Protein AF-A0A935TBI0-F1 (afdb_monomer_lite)

Sequence (106 aa):
MAFSGGLFDAYNTLEFFSGMTSVGTITGTDVSASANGDQGANGTYYVNINSDVSFDKVVASSSRFAFEFDNVAYHTEALTVPEPVSMALLSLGLIGVGFTRRKPAA

pLDDT: mean 77.83, std 14.27, range [37.88, 96.94]

Secondary structure (DSSP, 8-state):
-EEESSSSSTTEEEEEEETTEEEEEEEGGGS-TT----SSTTS--------SS--SEEEEEESSS--EEE-----SS----PPPHHHHHHHHHHHHHHHHTTS---

Structure (mmCIF, N/CA/C/O backbone):
data_AF-A0A935TBI0-F1
#
_entry.id   AF-A0A935TBI0-F1
#
loop_
_atom_site.group_PDB
_atom_site.id
_atom_site.type_symbol
_atom_site.label_atom_id
_atom_site.label_alt_id
_atom_site.label_comp_id
_atom_site.label_asym_id
_atom_site.label_entity_id
_atom_site.label_seq_id
_atom_site.pdbx_PDB_ins_code
_atom_site.Cartn_x
_atom_site.Cartn_y
_atom_site.Cartn_z
_atom_site.occupancy
_atom_site.B_iso_or_equiv
_atom_site.auth_seq_id
_atom_site.auth_comp_id
_atom_site.auth_asym_id
_atom_site.auth_atom_id
_atom_site.pdbx_PDB_model_num
ATOM 1 N N . MET A 1 1 ? -3.997 -0.678 2.915 1.00 48.84 1 MET A N 1
ATOM 2 C CA . MET A 1 1 ? -2.875 0.239 2.631 1.00 48.84 1 MET A CA 1
ATOM 3 C C . MET A 1 1 ? -3.367 1.234 1.599 1.00 48.84 1 MET A C 1
ATOM 5 O O . MET A 1 1 ? -3.894 0.794 0.585 1.00 48.84 1 MET A O 1
ATOM 9 N N . ALA A 1 2 ? -3.317 2.529 1.895 1.00 37.88 2 ALA A N 1
ATOM 10 C CA . ALA A 1 2 ? -3.729 3.567 0.959 1.00 37.88 2 ALA A CA 1
ATOM 11 C C . ALA A 1 2 ? -2.495 4.127 0.252 1.00 37.88 2 ALA A C 1
ATOM 13 O O . ALA A 1 2 ? -1.487 4.385 0.901 1.00 37.88 2 ALA A O 1
ATOM 14 N N . PHE A 1 3 ? -2.582 4.301 -1.062 1.00 49.25 3 PHE A N 1
ATOM 15 C CA . PHE A 1 3 ? -1.528 4.904 -1.870 1.00 49.25 3 PHE A CA 1
ATOM 16 C C . PHE A 1 3 ? -2.088 6.196 -2.469 1.00 49.25 3 PHE A C 1
ATOM 18 O O . PHE A 1 3 ? -2.987 6.138 -3.306 1.00 49.25 3 PHE A O 1
ATOM 25 N N . SER A 1 4 ? -1.606 7.360 -2.033 1.00 48.72 4 SER A N 1
ATOM 26 C CA . SER A 1 4 ? -1.948 8.642 -2.657 1.00 48.72 4 SER A CA 1
ATOM 27 C C . SER A 1 4 ? -1.000 8.911 -3.827 1.00 48.72 4 SER A C 1
ATOM 29 O O . SER A 1 4 ? 0.218 8.851 -3.681 1.00 48.72 4 SER A O 1
ATOM 31 N N . GLY A 1 5 ? -1.574 9.192 -5.002 1.00 54.25 5 GLY A N 1
ATOM 32 C CA . GLY A 1 5 ? -0.949 9.880 -6.144 1.00 54.25 5 GLY A CA 1
ATOM 33 C C . GLY A 1 5 ? 0.170 9.147 -6.893 1.00 54.25 5 GLY A C 1
ATOM 34 O O . GLY A 1 5 ? 0.182 9.124 -8.112 1.00 54.25 5 GLY A O 1
ATOM 35 N N . GLY A 1 6 ? 1.105 8.494 -6.215 1.00 54.69 6 GLY A N 1
ATOM 36 C CA . GLY A 1 6 ? 2.338 8.020 -6.835 1.00 54.69 6 GLY A CA 1
ATOM 37 C C . GLY A 1 6 ? 2.287 6.629 -7.453 1.00 54.69 6 GLY A C 1
ATOM 38 O O . GLY A 1 6 ? 3.297 6.217 -7.991 1.00 54.69 6 GLY A O 1
ATOM 39 N N . LEU A 1 7 ? 1.197 5.862 -7.358 1.00 59.66 7 LEU A N 1
ATOM 40 C CA . LEU A 1 7 ? 1.209 4.484 -7.870 1.00 59.66 7 LEU A CA 1
ATOM 41 C C . LEU A 1 7 ? 0.951 4.393 -9.376 1.00 59.66 7 LEU A C 1
ATOM 43 O O . LEU A 1 7 ? 1.411 3.456 -10.009 1.00 59.66 7 LEU A O 1
ATOM 47 N N . PHE A 1 8 ? 0.190 5.334 -9.932 1.00 65.00 8 PHE A N 1
ATOM 48 C CA . PHE A 1 8 ? -0.498 5.173 -11.221 1.00 65.00 8 PHE A CA 1
ATOM 49 C C . PHE A 1 8 ? 0.388 5.428 -12.441 1.00 65.00 8 PHE A C 1
ATOM 51 O O . PHE A 1 8 ? 0.018 5.087 -13.562 1.00 65.00 8 PHE A O 1
ATOM 58 N N . ASP A 1 9 ? 1.579 5.987 -12.239 1.00 71.19 9 ASP A N 1
ATOM 59 C CA . ASP A 1 9 ? 2.517 6.152 -13.340 1.00 71.19 9 ASP A CA 1
ATOM 60 C C . ASP A 1 9 ? 3.274 4.852 -13.632 1.00 71.19 9 ASP A C 1
ATOM 62 O O . ASP A 1 9 ? 3.695 4.135 -12.725 1.00 71.19 9 ASP A O 1
ATOM 66 N N . ALA 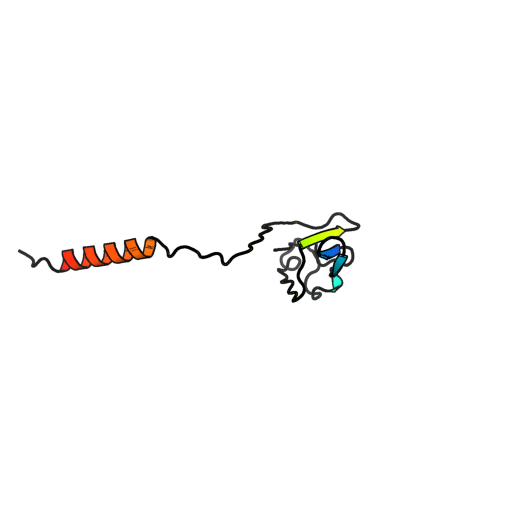A 1 10 ? 3.533 4.590 -14.915 1.00 74.56 10 ALA A N 1
ATOM 67 C CA . ALA A 1 10 ? 4.205 3.377 -15.395 1.00 74.56 10 ALA A CA 1
ATOM 68 C C . ALA A 1 10 ? 5.634 3.172 -14.851 1.00 74.56 10 ALA A C 1
ATOM 70 O O . ALA A 1 10 ? 6.208 2.100 -15.013 1.00 74.56 10 ALA A O 1
ATOM 71 N N . TYR A 1 11 ? 6.226 4.195 -14.230 1.00 80.69 11 TYR A N 1
ATOM 72 C CA . TYR A 1 11 ? 7.550 4.118 -13.615 1.00 80.69 11 TYR A CA 1
ATOM 73 C C . TYR A 1 11 ? 7.521 3.665 -12.147 1.00 80.69 11 TYR A C 1
ATOM 75 O O . TYR A 1 11 ? 8.564 3.694 -11.494 1.00 80.69 11 TYR A O 1
ATOM 83 N N . ASN A 1 12 ? 6.354 3.265 -11.636 1.00 84.06 12 ASN A N 1
ATOM 84 C CA . ASN A 1 12 ? 6.152 2.800 -10.270 1.00 84.06 12 ASN A CA 1
ATOM 85 C C . ASN A 1 12 ? 5.740 1.331 -10.240 1.00 84.06 12 ASN A C 1
ATOM 87 O O . ASN A 1 12 ? 4.878 0.898 -11.008 1.00 84.06 12 ASN A O 1
ATOM 91 N N . THR A 1 13 ? 6.327 0.597 -9.297 1.00 89.44 13 THR A N 1
ATOM 92 C CA . THR A 1 13 ? 6.125 -0.843 -9.149 1.00 89.44 13 THR A CA 1
ATOM 93 C C . THR A 1 13 ? 5.963 -1.217 -7.681 1.00 89.44 13 THR A C 1
ATOM 95 O O . THR A 1 13 ? 6.754 -0.788 -6.839 1.00 89.44 13 THR A O 1
ATOM 98 N N . LEU A 1 14 ? 4.978 -2.065 -7.390 1.00 90.94 14 LEU A N 1
ATOM 99 C CA . LEU A 1 14 ? 4.873 -2.854 -6.167 1.00 90.94 14 LEU A CA 1
ATOM 100 C C . LEU A 1 14 ? 5.176 -4.307 -6.487 1.00 90.94 14 LEU A C 1
ATOM 102 O O . LEU A 1 14 ? 4.490 -4.926 -7.298 1.00 90.94 14 LEU A O 1
ATOM 106 N N . GLU A 1 15 ? 6.168 -4.865 -5.816 1.00 94.75 15 GLU A N 1
ATOM 107 C CA . GLU A 1 15 ? 6.523 -6.270 -5.941 1.00 94.75 15 GLU A CA 1
ATOM 108 C C . GLU A 1 15 ? 6.283 -6.997 -4.619 1.00 94.75 15 GLU A C 1
ATOM 110 O O . GLU A 1 15 ? 6.708 -6.545 -3.555 1.00 94.75 15 GLU A O 1
ATOM 115 N N . PHE A 1 16 ? 5.582 -8.122 -4.689 1.00 95.25 16 PHE A N 1
ATOM 116 C CA . PHE A 1 16 ? 5.162 -8.927 -3.551 1.00 95.25 16 PHE A CA 1
ATOM 117 C C . PHE A 1 16 ? 6.053 -10.153 -3.453 1.00 95.25 16 PHE A C 1
ATOM 119 O O . PHE A 1 16 ? 6.322 -10.810 -4.457 1.00 95.25 16 PHE A O 1
ATOM 126 N N . PHE A 1 17 ? 6.478 -10.493 -2.243 1.00 96.69 17 PHE A N 1
ATOM 127 C CA . PHE A 1 17 ? 7.378 -11.610 -1.992 1.00 96.69 17 PHE A CA 1
ATOM 128 C C . PHE A 1 17 ? 6.836 -12.551 -0.921 1.00 96.69 17 PHE A C 1
ATOM 130 O O . PHE A 1 17 ? 6.189 -12.115 0.030 1.00 96.69 17 PHE A O 1
ATOM 137 N N . SER A 1 18 ? 7.167 -13.834 -1.062 1.00 96.00 18 SER A N 1
ATOM 138 C CA . SER A 1 18 ? 7.144 -14.822 0.017 1.00 96.00 18 SER A CA 1
ATOM 139 C C . SER A 1 18 ? 8.580 -15.294 0.243 1.00 96.00 18 SER A C 1
ATOM 141 O O . SER A 1 18 ? 9.189 -15.953 -0.610 1.00 96.00 18 SER A O 1
ATOM 143 N N . GLY A 1 19 ? 9.176 -14.857 1.351 1.00 95.12 19 GLY A N 1
ATOM 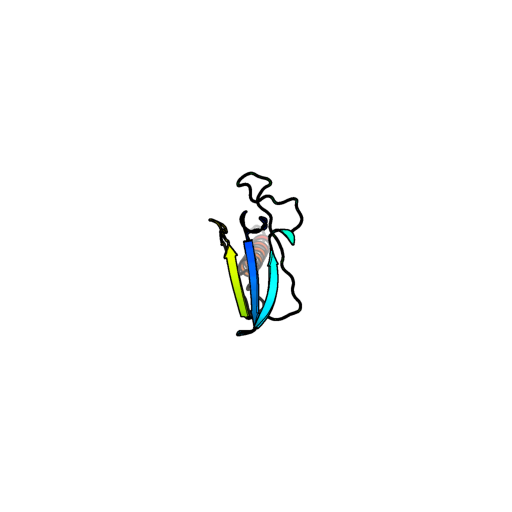144 C CA . GLY A 1 19 ? 10.606 -14.972 1.603 1.00 95.12 19 GLY A CA 1
ATOM 145 C C . GLY A 1 19 ? 11.441 -14.245 0.540 1.00 95.12 19 GLY A C 1
ATOM 146 O O . GLY A 1 19 ? 11.463 -13.014 0.454 1.00 95.12 19 GLY A O 1
ATOM 147 N N . MET A 1 20 ? 12.178 -15.014 -0.266 1.00 95.56 20 MET A N 1
ATOM 148 C CA . MET A 1 20 ? 13.025 -14.486 -1.349 1.00 95.56 20 MET A CA 1
ATOM 149 C C . MET A 1 20 ? 12.363 -14.562 -2.729 1.00 95.56 20 MET A C 1
ATOM 151 O O . MET A 1 20 ? 12.921 -14.053 -3.698 1.00 95.56 20 MET A O 1
ATOM 155 N N . THR A 1 21 ? 11.196 -15.193 -2.832 1.00 96.44 21 THR A N 1
ATOM 156 C CA . THR A 1 21 ? 10.531 -15.453 -4.110 1.00 96.44 21 THR A CA 1
ATOM 157 C C . THR A 1 21 ? 9.535 -14.346 -4.403 1.00 96.44 21 THR A C 1
ATOM 159 O O . THR A 1 21 ? 8.673 -14.074 -3.569 1.00 96.44 21 THR A O 1
ATOM 162 N N . SER A 1 22 ? 9.634 -13.731 -5.581 1.00 96.94 22 SER A N 1
ATOM 163 C CA . SER A 1 22 ? 8.603 -12.820 -6.085 1.00 96.94 22 SER A CA 1
ATOM 164 C C . SER A 1 22 ? 7.344 -13.621 -6.418 1.00 96.94 22 SER A C 1
ATOM 166 O O . SER A 1 22 ? 7.407 -14.609 -7.151 1.00 96.94 22 SER A O 1
ATOM 168 N N . VAL A 1 23 ? 6.216 -13.239 -5.824 1.00 96.88 23 VAL A N 1
ATOM 169 C CA . VAL A 1 23 ? 4.909 -13.904 -5.969 1.00 96.88 23 VAL A CA 1
ATOM 170 C C . VAL A 1 23 ? 3.883 -13.034 -6.692 1.00 96.88 23 VAL A C 1
ATOM 172 O O . VAL A 1 23 ? 2.786 -13.500 -6.987 1.00 96.88 23 VAL A O 1
ATOM 175 N N . GLY A 1 24 ? 4.225 -11.783 -7.001 1.00 94.25 24 GLY A N 1
ATOM 176 C CA . GLY A 1 24 ? 3.353 -10.887 -7.745 1.00 94.25 24 GLY A CA 1
ATOM 177 C C . GLY A 1 24 ? 3.985 -9.527 -7.990 1.00 94.25 24 GLY A C 1
ATOM 178 O O . GLY A 1 24 ? 4.851 -9.076 -7.240 1.00 94.25 24 GLY A O 1
ATOM 179 N N . THR A 1 25 ? 3.530 -8.849 -9.036 1.00 93.12 25 THR A N 1
ATOM 180 C CA . THR A 1 25 ? 3.962 -7.492 -9.367 1.00 93.12 25 THR A CA 1
ATOM 181 C C . THR A 1 25 ? 2.770 -6.693 -9.858 1.00 93.12 25 THR A C 1
ATOM 183 O O . THR A 1 25 ? 1.960 -7.203 -10.627 1.00 93.12 25 THR A O 1
ATOM 186 N N . ILE A 1 26 ? 2.672 -5.453 -9.393 1.00 88.62 26 ILE A N 1
ATOM 187 C CA . ILE A 1 26 ? 1.677 -4.476 -9.820 1.00 88.62 26 ILE A CA 1
ATOM 188 C C . ILE A 1 26 ? 2.420 -3.211 -10.213 1.00 88.62 26 ILE A C 1
ATOM 190 O O . ILE A 1 26 ? 3.266 -2.712 -9.474 1.00 88.62 26 ILE A O 1
ATOM 194 N N . THR A 1 27 ? 2.088 -2.687 -11.374 1.00 86.12 27 THR A N 1
ATOM 195 C CA . THR A 1 27 ? 2.615 -1.444 -11.925 1.00 86.12 27 THR A CA 1
ATOM 196 C C . THR A 1 27 ? 1.512 -0.398 -11.991 1.00 86.12 27 THR A C 1
ATOM 198 O O . THR A 1 27 ? 0.324 -0.719 -11.901 1.00 86.12 27 THR A O 1
ATOM 201 N N . GLY A 1 28 ? 1.878 0.864 -12.206 1.00 76.88 28 GLY A N 1
ATOM 202 C CA . GLY A 1 28 ? 0.878 1.916 -12.399 1.00 76.88 28 GLY A CA 1
ATOM 203 C C . GLY A 1 28 ? -0.081 1.668 -13.561 1.00 76.88 28 GLY A C 1
ATOM 204 O O . GLY A 1 28 ? -1.235 2.081 -13.495 1.00 76.88 28 GLY A O 1
ATOM 205 N N . THR A 1 29 ? 0.343 0.912 -14.579 1.00 78.94 29 THR A N 1
ATOM 206 C CA . THR A 1 29 ? -0.516 0.561 -15.718 1.00 78.94 29 THR A CA 1
ATOM 207 C C . THR A 1 29 ? -1.574 -0.494 -15.400 1.00 78.94 29 THR A C 1
ATOM 209 O O . THR A 1 29 ? -2.543 -0.608 -16.146 1.00 78.94 29 THR A O 1
ATOM 212 N N . ASP A 1 30 ? -1.418 -1.243 -14.305 1.00 80.88 30 ASP A N 1
ATOM 213 C CA . ASP A 1 30 ? -2.384 -2.267 -13.879 1.00 80.88 30 ASP A CA 1
ATOM 214 C C . ASP A 1 30 ? -3.589 -1.662 -13.145 1.00 80.88 30 ASP A C 1
ATOM 216 O O . ASP A 1 30 ? -4.603 -2.326 -12.920 1.00 80.88 30 ASP A O 1
ATOM 220 N N . VAL A 1 31 ? -3.500 -0.385 -12.776 1.00 73.88 31 VAL A N 1
ATOM 221 C CA . VAL A 1 31 ? -4.573 0.347 -12.117 1.00 73.88 31 VAL A CA 1
ATOM 222 C C . VAL A 1 31 ? -5.333 1.179 -13.148 1.00 73.88 31 VAL A C 1
ATOM 224 O O . VAL A 1 31 ? -4.737 1.891 -13.950 1.00 73.88 31 VAL A O 1
ATOM 227 N N . SER A 1 32 ? -6.669 1.092 -13.148 1.00 63.16 32 SER A N 1
ATOM 228 C CA . SER A 1 32 ? -7.501 1.707 -14.190 1.00 63.16 32 SER A CA 1
ATOM 229 C C . SER A 1 32 ? -7.228 3.209 -14.354 1.00 63.16 32 SER A C 1
ATOM 231 O O . SER A 1 32 ? -7.259 3.958 -13.376 1.00 63.16 32 SER A O 1
ATOM 233 N N . ALA A 1 33 ? -7.048 3.623 -15.610 1.00 57.06 33 ALA A N 1
ATOM 234 C CA . ALA A 1 33 ? -6.506 4.895 -16.104 1.00 57.06 33 ALA A CA 1
ATOM 235 C C . ALA A 1 33 ? -7.223 6.209 -15.704 1.00 57.06 33 ALA A C 1
ATOM 237 O O . ALA A 1 33 ? -6.969 7.250 -16.307 1.00 57.06 33 ALA A O 1
ATOM 238 N N . SER A 1 34 ? -8.129 6.206 -14.725 1.00 54.81 34 SER A N 1
ATOM 239 C CA . SER A 1 34 ? -8.742 7.442 -14.210 1.00 54.81 34 SER A CA 1
ATOM 240 C C . SER A 1 34 ? -7.827 8.205 -13.250 1.00 54.81 34 SER A C 1
ATOM 242 O O . SER A 1 34 ? -8.049 9.390 -13.012 1.00 54.81 34 SER A O 1
ATOM 244 N N . ALA A 1 35 ? -6.798 7.540 -12.728 1.00 56.47 35 ALA A N 1
ATOM 245 C CA . ALA A 1 35 ? -5.792 8.102 -11.846 1.00 56.47 35 ALA A CA 1
ATOM 246 C C . ALA A 1 35 ? -4.524 8.453 -12.625 1.00 56.47 35 ALA A C 1
ATOM 248 O O . ALA A 1 35 ? -3.943 7.591 -13.275 1.00 56.47 35 ALA A O 1
ATOM 249 N N . ASN A 1 36 ? -4.098 9.713 -12.569 1.00 58.75 36 ASN A N 1
ATOM 250 C CA . ASN A 1 36 ? -2.931 10.219 -13.303 1.00 58.75 36 ASN A CA 1
ATOM 251 C C . ASN A 1 36 ? -1.813 10.744 -12.385 1.00 58.75 36 ASN A C 1
ATOM 253 O O . ASN A 1 36 ? -0.915 11.434 -12.857 1.00 58.75 36 ASN A O 1
ATOM 257 N N . GLY A 1 37 ? -1.922 10.503 -11.077 1.00 57.69 37 GLY A N 1
ATOM 258 C CA . GLY A 1 37 ? -0.950 10.950 -10.083 1.00 57.69 37 GLY A CA 1
ATOM 259 C C . GLY A 1 37 ? -0.846 12.458 -9.868 1.00 57.69 37 GLY A C 1
ATOM 260 O O . GLY A 1 37 ? 0.093 12.927 -9.223 1.00 57.69 37 GLY A O 1
ATOM 261 N N . ASP A 1 38 ? -1.815 13.225 -10.369 1.00 64.94 38 ASP A N 1
ATOM 262 C CA . ASP A 1 38 ? -1.923 14.652 -10.090 1.00 64.94 38 ASP A CA 1
ATOM 263 C C . ASP A 1 38 ? -2.250 14.905 -8.599 1.00 64.94 38 ASP A C 1
ATOM 265 O O . ASP A 1 38 ? -2.942 14.136 -7.932 1.00 64.94 38 ASP A O 1
ATOM 269 N N . GLN A 1 39 ? -1.764 16.016 -8.054 1.00 62.00 39 GLN A N 1
ATOM 270 C CA . GLN A 1 39 ? -2.069 16.446 -6.681 1.00 62.00 39 GLN A CA 1
ATOM 271 C C . GLN A 1 39 ? -3.463 17.106 -6.589 1.00 62.00 39 GLN A C 1
ATOM 273 O O . GLN A 1 39 ? -3.924 17.465 -5.506 1.00 62.00 39 GLN A O 1
ATOM 278 N N . GLY A 1 40 ? -4.138 17.294 -7.730 1.00 61.50 40 GLY A N 1
ATOM 279 C CA . GLY A 1 40 ? -5.512 17.783 -7.823 1.00 61.50 40 GLY A CA 1
ATOM 280 C C . GLY A 1 40 ? -6.579 16.736 -7.471 1.00 61.50 40 GLY A C 1
ATOM 281 O O . GLY A 1 40 ? -6.307 15.549 -7.307 1.00 61.50 40 GLY A O 1
ATOM 282 N N . ALA A 1 41 ? -7.842 17.175 -7.420 1.00 58.44 41 ALA A N 1
ATOM 283 C CA . ALA A 1 41 ? -8.991 16.372 -6.971 1.00 58.44 41 ALA A CA 1
ATOM 284 C C . ALA A 1 41 ? -9.217 15.045 -7.732 1.00 58.44 41 ALA A C 1
ATOM 286 O O . ALA A 1 41 ? -9.926 14.179 -7.232 1.00 58.44 41 ALA A O 1
ATOM 287 N N . ASN A 1 42 ? -8.616 14.885 -8.915 1.00 63.84 42 ASN A N 1
ATOM 288 C CA . ASN A 1 42 ? -8.761 13.710 -9.776 1.00 63.84 42 ASN A CA 1
ATOM 289 C C . ASN A 1 42 ? -7.476 12.875 -9.904 1.00 63.84 42 ASN A C 1
ATOM 291 O O . ASN A 1 42 ? -7.434 12.004 -10.766 1.00 63.84 42 ASN A O 1
ATOM 295 N N . GLY A 1 43 ? -6.415 13.150 -9.139 1.00 60.88 43 GLY A N 1
ATOM 296 C CA . GLY A 1 43 ? -5.136 12.450 -9.316 1.00 60.88 43 GLY A CA 1
ATOM 297 C C . GLY A 1 43 ? -4.782 11.443 -8.221 1.00 60.88 43 GLY A C 1
ATOM 298 O O . GLY A 1 43 ? -3.821 10.688 -8.370 1.00 60.88 43 GLY A O 1
ATOM 299 N N . THR A 1 44 ? -5.599 11.344 -7.167 1.00 65.06 44 THR A N 1
ATOM 300 C CA . THR A 1 44 ? -5.444 10.345 -6.100 1.00 65.06 44 THR A CA 1
ATOM 301 C C . THR A 1 44 ? -6.662 9.427 -6.026 1.00 65.06 44 THR A C 1
ATOM 303 O O . THR A 1 44 ? -7.803 9.881 -6.039 1.00 65.06 44 THR A O 1
ATOM 306 N N . TYR A 1 45 ? -6.423 8.116 -5.958 1.00 69.56 45 TYR A N 1
ATOM 307 C CA . TYR A 1 45 ? -7.474 7.110 -5.820 1.00 69.56 45 TYR A CA 1
ATOM 308 C C . TYR A 1 45 ? -7.059 6.054 -4.808 1.00 69.56 45 TYR A C 1
ATOM 310 O O . TYR A 1 45 ? -5.889 5.695 -4.700 1.00 69.56 45 TYR A O 1
ATOM 318 N N . TYR A 1 46 ? -8.038 5.510 -4.095 1.00 72.31 46 TYR A N 1
ATOM 319 C CA . TYR A 1 46 ? -7.815 4.328 -3.278 1.00 72.31 46 TYR A CA 1
ATOM 320 C C . TYR A 1 46 ? -7.925 3.084 -4.152 1.00 72.31 46 TYR A C 1
ATOM 322 O O . TYR A 1 46 ? -8.930 2.880 -4.833 1.00 72.31 46 TYR A O 1
ATOM 330 N N . VAL A 1 47 ? -6.896 2.243 -4.101 1.00 73.06 47 VAL A N 1
ATOM 331 C CA . VAL A 1 47 ? -6.885 0.938 -4.762 1.00 73.06 47 VAL A CA 1
ATOM 332 C C . VAL A 1 47 ? -6.901 -0.167 -3.724 1.00 73.06 47 VAL A C 1
ATOM 334 O O . VAL A 1 47 ? -6.171 -0.121 -2.734 1.00 73.06 47 VAL A O 1
ATOM 337 N N . ASN A 1 48 ? -7.725 -1.180 -3.973 1.00 78.69 48 ASN A N 1
ATOM 338 C CA . ASN A 1 48 ? -7.670 -2.431 -3.234 1.00 78.69 48 ASN A CA 1
ATOM 339 C C . ASN A 1 48 ? -6.894 -3.443 -4.071 1.00 78.69 48 ASN A C 1
ATOM 341 O O . ASN A 1 48 ? -7.288 -3.755 -5.193 1.00 78.69 48 ASN A O 1
ATOM 345 N N . ILE A 1 49 ? -5.806 -3.957 -3.506 1.00 80.25 49 ILE A N 1
ATOM 346 C CA . ILE A 1 49 ? -5.032 -5.051 -4.085 1.00 80.25 49 ILE A CA 1
ATOM 347 C C . ILE A 1 49 ? -5.480 -6.325 -3.376 1.00 80.25 49 ILE A C 1
ATOM 349 O O . ILE A 1 49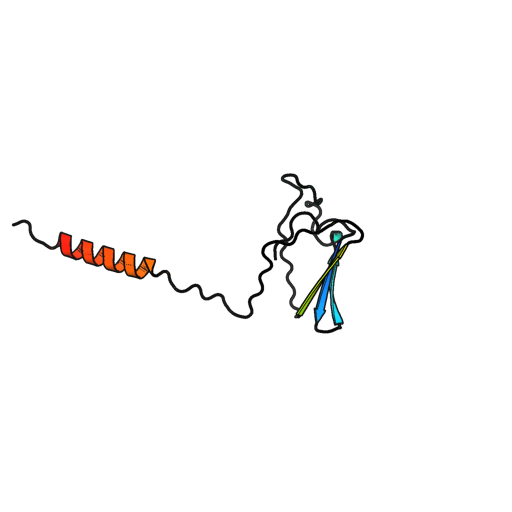 ? -5.244 -6.480 -2.179 1.00 80.25 49 ILE A O 1
ATOM 353 N N . ASN A 1 50 ? -6.153 -7.208 -4.109 1.00 85.25 50 ASN A N 1
ATOM 354 C CA . ASN A 1 50 ? -6.620 -8.493 -3.597 1.00 85.25 50 ASN A CA 1
ATOM 355 C C . ASN A 1 50 ? -5.750 -9.604 -4.185 1.00 85.25 50 ASN A C 1
ATOM 357 O O . ASN A 1 50 ? -5.462 -9.592 -5.380 1.00 85.25 50 ASN A O 1
ATOM 361 N N . SER A 1 51 ? -5.340 -10.552 -3.349 1.00 85.06 51 SER A N 1
ATOM 362 C CA . SER A 1 51 ? -4.526 -11.698 -3.748 1.00 85.06 51 SER A CA 1
ATOM 363 C C . SER A 1 51 ? -4.949 -12.920 -2.943 1.00 85.06 51 SER A C 1
ATOM 365 O O . SER A 1 51 ? -5.042 -12.837 -1.720 1.00 85.06 51 SER A O 1
ATOM 367 N N . ASP A 1 52 ? -5.140 -14.051 -3.621 1.00 89.75 52 ASP A N 1
ATOM 368 C CA . ASP A 1 52 ? -5.295 -15.367 -2.983 1.00 89.75 52 ASP A CA 1
ATOM 369 C C . ASP A 1 52 ? -3.931 -16.013 -2.662 1.00 89.75 52 ASP A C 1
ATOM 371 O O . ASP A 1 52 ? -3.853 -17.074 -2.042 1.00 89.75 52 ASP A O 1
ATOM 375 N N . VAL A 1 53 ? -2.835 -15.376 -3.089 1.00 91.81 53 VAL A N 1
ATOM 376 C CA . VAL A 1 53 ? -1.457 -15.805 -2.834 1.00 91.81 53 VAL A CA 1
ATOM 377 C C . VAL A 1 53 ? -0.906 -15.054 -1.626 1.00 91.81 53 VAL A C 1
ATOM 379 O O . VAL A 1 53 ? -0.918 -13.820 -1.592 1.00 91.81 53 VAL A O 1
ATOM 382 N N . SER A 1 54 ? -0.397 -15.801 -0.644 1.00 91.12 54 SER A N 1
ATOM 383 C CA . SER A 1 54 ? 0.240 -15.253 0.556 1.00 91.12 54 SER A CA 1
ATOM 384 C C . SER A 1 54 ? 1.566 -14.560 0.237 1.00 91.12 54 SER A C 1
ATOM 386 O O . SER A 1 54 ? 2.380 -15.093 -0.519 1.00 91.12 54 SER A O 1
ATOM 388 N N . PHE A 1 55 ? 1.825 -13.432 0.893 1.00 93.00 55 PHE A N 1
ATOM 389 C CA . PHE A 1 55 ? 3.087 -12.696 0.831 1.00 93.00 55 PHE A CA 1
ATOM 390 C C . PHE A 1 55 ? 3.469 -12.183 2.229 1.00 93.00 55 PHE A C 1
ATOM 392 O O . PHE A 1 55 ? 2.605 -12.015 3.088 1.00 93.00 55 PHE A O 1
ATOM 399 N N . ASP A 1 56 ? 4.757 -11.931 2.455 1.00 93.75 56 ASP A N 1
ATOM 400 C CA . ASP A 1 56 ? 5.312 -11.409 3.715 1.00 93.75 56 ASP A CA 1
ATOM 401 C C . ASP A 1 56 ? 6.075 -10.085 3.546 1.00 93.75 56 ASP A C 1
ATOM 403 O O . ASP A 1 56 ? 6.387 -9.410 4.529 1.00 93.75 56 ASP A O 1
ATOM 407 N N . LYS A 1 57 ? 6.341 -9.677 2.301 1.00 92.56 57 LYS A N 1
ATOM 408 C CA . LYS A 1 57 ? 7.054 -8.442 1.982 1.00 92.56 57 LYS A CA 1
ATOM 409 C C . LYS A 1 57 ? 6.495 -7.813 0.715 1.00 92.56 57 LYS A C 1
ATOM 411 O O . LYS A 1 57 ? 6.247 -8.497 -0.274 1.00 92.56 57 LYS A O 1
ATOM 416 N N . VAL A 1 58 ? 6.365 -6.491 0.745 1.00 92.25 58 VAL A N 1
ATOM 417 C CA . VAL A 1 58 ? 6.052 -5.667 -0.424 1.00 92.25 58 VAL A CA 1
ATOM 418 C C . VAL A 1 58 ? 7.186 -4.672 -0.618 1.00 92.25 58 VAL A C 1
ATOM 420 O O . VAL A 1 58 ? 7.568 -3.976 0.322 1.00 92.25 58 VAL A O 1
ATOM 423 N N . VAL A 1 59 ? 7.743 -4.619 -1.822 1.00 92.44 59 VAL A N 1
ATOM 424 C CA . VAL A 1 59 ? 8.785 -3.670 -2.214 1.00 92.44 59 VAL A CA 1
ATOM 425 C C . VAL A 1 59 ? 8.178 -2.674 -3.184 1.00 92.44 59 VAL A C 1
ATOM 427 O O . VAL A 1 59 ? 7.730 -3.048 -4.263 1.00 92.44 59 VAL A O 1
ATOM 430 N N . ALA A 1 60 ? 8.183 -1.403 -2.803 1.00 90.00 60 ALA A N 1
ATOM 431 C CA . ALA A 1 60 ? 7.830 -0.318 -3.701 1.00 90.00 60 ALA A CA 1
ATOM 432 C C . ALA A 1 60 ? 9.090 0.272 -4.332 1.00 90.00 60 ALA A C 1
ATOM 434 O O . ALA A 1 60 ? 10.050 0.590 -3.628 1.00 90.00 60 ALA A O 1
ATOM 435 N N . SER A 1 61 ? 9.092 0.419 -5.653 1.00 90.88 61 SER A N 1
ATOM 436 C CA . SER A 1 61 ? 10.227 0.957 -6.403 1.00 90.88 61 SER A CA 1
ATOM 437 C C . SER A 1 61 ? 9.773 1.936 -7.476 1.00 90.88 61 SER A C 1
ATOM 439 O O . SER A 1 61 ? 8.696 1.794 -8.056 1.00 90.88 61 SER A O 1
ATOM 441 N N . SER A 1 62 ? 10.591 2.966 -7.690 1.00 87.88 62 SER A N 1
ATOM 442 C CA . SER A 1 62 ? 10.354 4.003 -8.686 1.00 87.88 62 SER A CA 1
ATOM 443 C C . SER A 1 62 ? 11.663 4.424 -9.333 1.00 87.88 62 SER A C 1
ATOM 445 O O . SER A 1 62 ? 12.697 4.491 -8.666 1.00 87.88 62 SER A O 1
ATOM 447 N N . SER A 1 63 ? 11.625 4.752 -10.624 1.00 87.94 63 SER A N 1
ATOM 448 C CA . SER A 1 63 ? 12.765 5.370 -11.313 1.00 87.94 63 SER A CA 1
ATOM 449 C C . SER A 1 63 ? 12.783 6.902 -11.193 1.00 87.94 63 SER A C 1
ATOM 451 O O . SER A 1 63 ? 13.641 7.552 -11.793 1.00 87.94 63 SER A O 1
ATOM 453 N N . ARG A 1 64 ? 11.820 7.503 -10.478 1.00 82.94 64 ARG A N 1
ATOM 454 C CA . ARG A 1 64 ? 11.699 8.953 -10.244 1.00 82.94 64 ARG A CA 1
ATOM 455 C C . ARG A 1 64 ? 11.326 9.221 -8.780 1.00 82.94 64 ARG A C 1
ATOM 457 O O . ARG A 1 64 ? 11.117 8.296 -8.004 1.00 82.94 64 ARG A O 1
ATOM 464 N N . PHE A 1 65 ? 11.253 10.495 -8.394 1.00 75.06 65 PHE A N 1
ATOM 465 C CA . PHE A 1 65 ? 10.644 10.870 -7.117 1.00 75.06 65 PHE A CA 1
ATOM 466 C C . PHE A 1 65 ? 9.156 10.520 -7.158 1.00 75.06 65 PHE A C 1
ATOM 468 O O . PHE A 1 65 ? 8.412 11.114 -7.936 1.00 75.06 65 PHE A O 1
ATOM 475 N N . ALA A 1 66 ? 8.756 9.536 -6.358 1.00 71.69 66 ALA A N 1
ATOM 476 C CA . ALA A 1 66 ? 7.403 9.004 -6.336 1.00 71.69 66 ALA A CA 1
ATOM 477 C C . ALA A 1 66 ? 7.078 8.360 -4.983 1.00 71.69 66 ALA A C 1
ATOM 479 O O . ALA A 1 66 ? 7.966 8.166 -4.153 1.00 71.69 66 ALA A O 1
ATOM 480 N N . PHE A 1 67 ? 5.807 7.981 -4.843 1.00 71.62 67 PHE A N 1
ATOM 481 C CA . PHE A 1 67 ? 5.149 7.428 -3.660 1.00 71.62 67 PHE A CA 1
ATOM 482 C C . PHE A 1 67 ? 5.054 8.362 -2.454 1.00 71.62 67 PHE A C 1
ATOM 484 O O . PHE A 1 67 ? 6.017 8.973 -2.002 1.00 71.62 67 PHE A O 1
ATOM 491 N N . GLU A 1 68 ? 3.866 8.359 -1.869 1.00 72.25 68 GLU A N 1
ATOM 492 C CA . GLU A 1 68 ? 3.620 8.756 -0.496 1.00 72.25 68 GLU A CA 1
ATOM 493 C C . GLU A 1 68 ? 2.961 7.558 0.189 1.00 72.25 68 GLU A C 1
ATOM 495 O O . GLU A 1 68 ? 2.029 6.948 -0.346 1.00 72.25 68 GLU A O 1
ATOM 500 N N . PHE A 1 69 ? 3.495 7.182 1.348 1.00 74.06 69 PHE A N 1
ATOM 501 C CA . PHE A 1 69 ? 2.924 6.137 2.182 1.00 74.06 69 PHE A CA 1
ATOM 502 C C . PHE A 1 69 ? 2.308 6.787 3.403 1.00 74.06 69 PHE A C 1
ATOM 504 O O . PHE A 1 69 ? 3.026 7.370 4.213 1.00 74.06 69 PHE A O 1
ATOM 511 N N . ASP A 1 70 ? 1.003 6.619 3.562 1.00 72.00 70 ASP A N 1
ATOM 512 C CA . ASP A 1 70 ? 0.316 6.957 4.797 1.00 72.00 70 ASP A CA 1
ATOM 513 C C . ASP A 1 70 ? -0.538 5.772 5.261 1.00 72.00 70 ASP A C 1
ATOM 515 O O . ASP A 1 70 ? -1.025 4.957 4.469 1.00 72.00 70 ASP A O 1
ATOM 519 N N . ASN A 1 71 ? -0.680 5.659 6.578 1.00 76.31 71 ASN A N 1
ATOM 520 C CA . ASN A 1 71 ? -1.526 4.690 7.258 1.00 76.31 71 ASN A CA 1
ATOM 521 C C . ASN A 1 71 ? -1.280 3.227 6.826 1.00 76.31 71 ASN A C 1
ATOM 523 O O . ASN A 1 71 ? -2.208 2.464 6.525 1.00 76.31 71 ASN A O 1
ATOM 527 N N . VAL A 1 72 ? -0.006 2.821 6.775 1.00 78.62 72 VAL A N 1
ATOM 528 C CA . VAL A 1 72 ? 0.374 1.420 6.553 1.00 78.62 72 VAL A CA 1
ATOM 529 C C . VAL A 1 72 ? -0.014 0.607 7.784 1.00 78.62 72 VAL A C 1
ATOM 531 O O . VAL A 1 72 ? 0.647 0.656 8.818 1.00 78.62 72 VAL A O 1
ATOM 534 N N . ALA A 1 73 ? -1.099 -0.148 7.656 1.00 79.62 73 ALA A N 1
ATOM 535 C CA . ALA A 1 73 ? -1.600 -1.034 8.692 1.00 79.62 73 ALA A CA 1
ATOM 536 C C . ALA A 1 73 ? -1.505 -2.493 8.237 1.00 79.62 73 ALA A C 1
ATOM 538 O O . ALA A 1 73 ? -1.841 -2.828 7.100 1.00 79.62 73 ALA A O 1
ATOM 539 N N . TYR A 1 74 ? -1.078 -3.351 9.157 1.00 79.56 74 TYR A N 1
ATOM 540 C CA . TYR A 1 74 ? -1.093 -4.801 9.031 1.00 79.56 74 TYR A CA 1
ATOM 541 C C . TYR A 1 74 ? -1.780 -5.371 10.265 1.00 79.56 74 TYR A C 1
ATOM 543 O O . TYR A 1 74 ? -1.568 -4.878 11.374 1.00 79.56 74 TYR A O 1
ATOM 551 N N . HIS A 1 75 ? -2.612 -6.390 10.082 1.00 69.44 75 HIS A N 1
ATOM 552 C CA . HIS A 1 75 ? -3.275 -7.049 11.192 1.00 69.44 75 HIS A CA 1
ATOM 553 C C . HIS A 1 75 ? -3.400 -8.545 10.904 1.00 69.44 75 HIS A C 1
ATOM 555 O O . HIS A 1 75 ? -3.829 -8.931 9.821 1.00 69.44 75 HIS A O 1
ATOM 561 N N . THR A 1 76 ? -2.992 -9.376 11.864 1.00 68.25 76 THR A N 1
ATOM 562 C CA . THR A 1 76 ? -2.996 -10.846 11.750 1.00 68.25 76 THR A CA 1
ATOM 563 C C . THR A 1 76 ? -4.273 -11.491 12.271 1.00 68.25 76 THR A C 1
ATOM 565 O O . THR A 1 76 ? -4.530 -12.647 11.972 1.00 68.25 76 THR A O 1
ATOM 568 N N . GLU A 1 77 ? -5.071 -10.754 13.044 1.00 70.62 77 GLU A N 1
ATOM 569 C CA . GLU A 1 77 ? -6.273 -11.258 13.719 1.00 70.62 77 GLU A CA 1
ATOM 570 C C . GLU A 1 77 ? -7.533 -10.493 13.269 1.00 70.62 77 GLU A C 1
ATOM 572 O O . GLU A 1 77 ? -7.464 -9.570 12.462 1.00 70.62 77 GLU A O 1
ATOM 577 N N . ALA A 1 78 ? -8.721 -10.813 13.770 1.00 67.31 78 ALA A N 1
ATOM 578 C CA . ALA A 1 78 ? -9.843 -9.882 13.638 1.00 67.31 78 ALA A CA 1
ATOM 579 C C . ALA A 1 78 ? -9.669 -8.763 14.676 1.00 67.31 78 ALA A C 1
ATOM 581 O O . ALA A 1 78 ? -9.534 -9.045 15.870 1.00 67.31 78 ALA A O 1
ATOM 582 N N . LEU A 1 79 ? -9.681 -7.493 14.251 1.00 64.06 79 LEU A N 1
ATOM 583 C CA . LEU A 1 79 ? -9.812 -6.364 15.178 1.00 64.06 79 LEU A CA 1
ATOM 584 C C . LEU A 1 79 ? -11.192 -6.456 15.834 1.00 64.06 79 LEU A C 1
ATOM 586 O O . LEU A 1 79 ? -12.179 -5.923 15.332 1.00 64.06 79 LEU A O 1
ATOM 590 N N . THR A 1 80 ? -11.269 -7.177 16.947 1.00 62.81 80 THR A N 1
ATOM 591 C CA . THR A 1 80 ? -12.488 -7.244 17.744 1.00 62.81 80 THR A CA 1
ATOM 592 C C . THR A 1 80 ? -12.553 -5.927 18.495 1.00 62.81 80 THR A C 1
ATOM 594 O O . THR A 1 80 ? -11.890 -5.759 19.515 1.00 62.81 80 THR A O 1
ATOM 597 N N . VAL A 1 81 ? -13.265 -4.945 17.941 1.00 70.44 81 VAL A N 1
ATOM 598 C CA . VAL A 1 81 ? -13.521 -3.685 18.641 1.00 70.44 81 VAL A CA 1
ATOM 599 C C . VAL A 1 81 ? -14.374 -4.038 19.859 1.00 70.44 81 VAL A C 1
ATOM 601 O O . VAL A 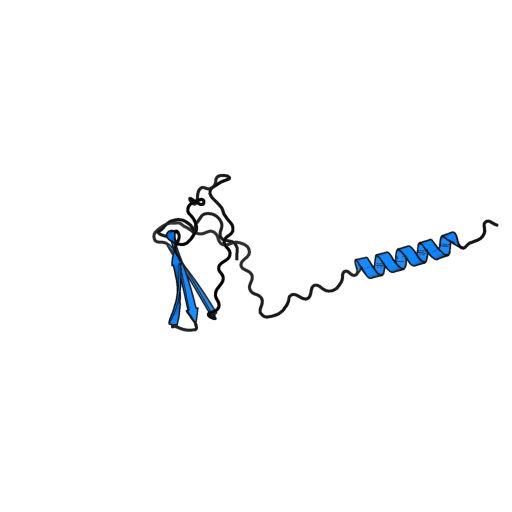1 81 ? -15.488 -4.531 19.664 1.00 70.44 81 VAL A O 1
ATOM 604 N N . PRO A 1 82 ? -13.884 -3.845 21.100 1.00 71.88 82 PRO A N 1
ATOM 605 C CA . PRO A 1 82 ? -14.687 -4.130 22.278 1.00 71.88 82 PRO A CA 1
ATOM 606 C C . PRO A 1 82 ? -15.985 -3.328 22.206 1.00 71.88 82 PRO A C 1
ATOM 608 O O . PRO A 1 82 ? -15.963 -2.142 21.865 1.00 71.88 82 PRO A O 1
ATOM 611 N N . GLU A 1 83 ? -17.111 -3.978 22.499 1.00 78.31 83 GLU A N 1
ATOM 612 C CA . GLU A 1 83 ? -18.423 -3.334 22.492 1.00 78.31 83 GLU A CA 1
ATOM 613 C C . GLU A 1 83 ? -18.367 -2.037 23.317 1.00 78.31 83 GLU A C 1
ATOM 615 O O . GLU A 1 83 ? -17.838 -2.047 24.436 1.00 78.31 83 GLU A O 1
ATOM 620 N N . PRO A 1 84 ? -18.863 -0.899 22.791 1.00 80.44 84 PRO A N 1
ATOM 621 C CA . PRO A 1 84 ? -18.657 0.378 23.450 1.00 80.44 84 PRO A CA 1
ATOM 622 C C . PRO A 1 84 ? -19.229 0.364 24.868 1.00 80.44 84 PRO A C 1
ATOM 624 O O . PRO A 1 84 ? -20.422 0.122 25.058 1.00 80.44 84 PRO A O 1
ATOM 627 N N . VAL A 1 85 ? -18.41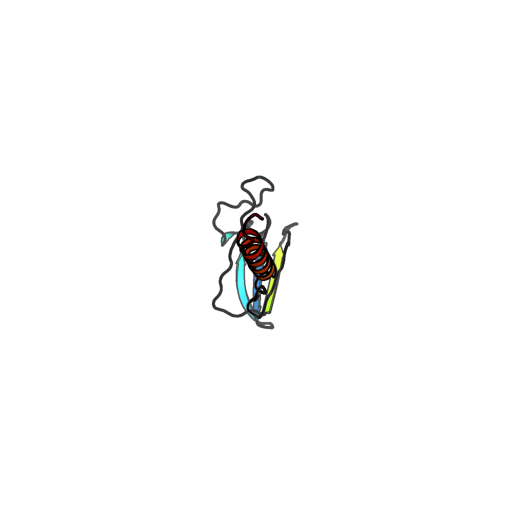6 0.742 25.860 1.00 86.62 85 VAL A N 1
ATOM 628 C CA . VAL A 1 85 ? -18.861 1.009 27.247 1.00 86.62 85 VAL A CA 1
ATOM 629 C C . VAL A 1 85 ? -20.043 1.991 27.272 1.00 86.62 85 VAL A C 1
ATOM 631 O O . VAL A 1 85 ? -20.891 1.949 28.162 1.00 86.62 85 VAL A O 1
ATOM 634 N N . SER A 1 86 ? -20.165 2.819 26.234 1.00 85.25 86 SER A N 1
ATOM 635 C CA . SER A 1 86 ? -21.313 3.669 25.927 1.00 85.25 86 SER A CA 1
ATOM 636 C C . SER A 1 86 ? -22.660 2.933 25.975 1.00 85.25 86 SER A C 1
ATOM 638 O O . SER A 1 86 ? -23.646 3.529 26.393 1.00 85.25 86 SER A O 1
ATOM 640 N N . MET A 1 87 ? -22.725 1.650 25.596 1.00 89.00 87 MET A N 1
ATOM 641 C CA . MET A 1 87 ? -23.944 0.833 25.678 1.00 89.00 87 MET A CA 1
ATOM 642 C C . MET A 1 87 ? -24.309 0.462 27.109 1.00 89.00 87 MET A C 1
ATOM 644 O O . MET A 1 87 ? -25.480 0.552 27.485 1.00 89.00 87 MET A O 1
ATOM 648 N N . ALA A 1 88 ? -23.320 0.129 27.937 1.00 90.25 88 ALA A N 1
ATOM 649 C CA . ALA A 1 88 ? -23.536 -0.073 29.364 1.00 90.25 88 ALA A CA 1
ATOM 650 C C . ALA A 1 88 ? -23.992 1.234 30.036 1.00 90.25 88 ALA A C 1
ATOM 652 O O . ALA A 1 88 ? -24.972 1.238 30.778 1.00 90.25 88 ALA A O 1
ATOM 653 N N . LEU A 1 89 ? -23.350 2.362 29.713 1.00 92.12 89 LEU A N 1
ATOM 654 C CA . LEU A 1 89 ? -23.718 3.681 30.239 1.00 92.12 89 LEU A CA 1
ATOM 655 C C . LEU A 1 89 ? -25.113 4.132 29.785 1.00 92.12 89 LEU A C 1
ATOM 657 O O . LEU A 1 89 ? -25.881 4.632 30.605 1.00 92.12 89 LEU A O 1
ATOM 661 N N . LEU A 1 90 ? -25.475 3.916 28.516 1.00 93.38 90 LEU A N 1
ATOM 662 C CA . LEU A 1 90 ? -26.820 4.192 28.002 1.00 93.38 90 LEU A CA 1
ATOM 663 C C . LEU A 1 90 ? -27.868 3.355 28.741 1.00 93.38 90 LEU A C 1
ATOM 665 O O . LEU A 1 90 ? -28.890 3.885 29.173 1.00 93.38 90 LEU A O 1
ATOM 669 N N . SER A 1 91 ? -27.594 2.063 28.925 1.00 93.75 91 SER A N 1
ATOM 670 C CA . SER A 1 91 ? -28.486 1.142 29.634 1.00 93.75 91 SER A CA 1
ATOM 671 C C . SER A 1 91 ? -28.688 1.575 31.088 1.00 93.75 91 SER A C 1
ATOM 673 O O . SER A 1 91 ? -29.821 1.682 31.553 1.00 93.75 91 SER A O 1
ATOM 675 N N . LEU A 1 92 ? -27.604 1.909 31.794 1.00 94.56 92 LEU A N 1
ATOM 676 C CA . LEU A 1 92 ? -27.652 2.419 33.166 1.00 94.56 92 LEU A CA 1
ATOM 677 C C . LEU A 1 92 ? -28.399 3.757 33.258 1.00 94.56 92 LEU A C 1
ATOM 679 O O . LEU A 1 92 ? -29.208 3.949 34.167 1.00 94.56 92 LEU A O 1
ATOM 683 N N . GLY A 1 93 ? -28.186 4.658 32.298 1.00 94.56 93 GLY A N 1
ATOM 684 C CA . GLY A 1 93 ? -28.902 5.930 32.208 1.00 94.56 93 GLY A CA 1
ATOM 685 C C . GLY A 1 93 ? -30.409 5.742 32.018 1.00 94.56 93 GLY A C 1
ATOM 686 O O . GLY A 1 93 ? -31.204 6.351 32.735 1.00 94.56 93 GLY A O 1
ATOM 687 N N . LEU A 1 94 ? -30.818 4.851 31.111 1.00 94.75 94 LEU A N 1
ATOM 688 C CA . LEU A 1 94 ? -32.228 4.521 30.871 1.00 94.75 94 LEU A CA 1
ATOM 689 C C . LEU A 1 94 ? -32.887 3.871 32.093 1.00 94.75 94 LEU A C 1
ATOM 691 O O . LEU A 1 94 ? -34.018 4.219 32.437 1.00 94.75 94 LEU A O 1
ATOM 695 N N . ILE A 1 95 ? -32.173 2.979 32.783 1.00 94.62 95 ILE A N 1
ATOM 696 C CA . ILE A 1 95 ? -32.622 2.385 34.047 1.00 94.62 95 ILE A CA 1
ATOM 697 C C . ILE A 1 95 ? -32.836 3.483 35.100 1.00 94.62 95 ILE A C 1
ATOM 699 O O . ILE A 1 95 ? -33.897 3.538 35.726 1.00 94.62 95 ILE A O 1
ATOM 703 N N . GLY A 1 96 ? -31.880 4.405 35.250 1.00 92.75 96 GLY A N 1
ATOM 704 C CA . GLY A 1 96 ? -31.988 5.546 36.161 1.00 92.75 96 GLY A CA 1
ATOM 705 C C . GLY A 1 96 ? -33.207 6.430 35.874 1.00 92.75 96 GLY A C 1
ATOM 706 O O . GLY A 1 96 ? -33.964 6.754 36.790 1.00 92.75 96 GLY A O 1
ATOM 707 N N . VAL A 1 97 ? -33.461 6.758 34.602 1.00 92.81 97 VAL A N 1
ATOM 708 C CA . VAL A 1 97 ? -34.654 7.518 34.175 1.00 92.81 97 VAL A CA 1
ATOM 709 C C . VAL A 1 97 ? -35.951 6.735 34.425 1.00 92.81 97 VAL A C 1
ATOM 711 O O . VAL A 1 97 ? -36.965 7.309 34.827 1.00 92.81 97 VAL A O 1
ATOM 714 N N . GLY A 1 98 ? -35.938 5.417 34.227 1.00 89.75 98 GLY A N 1
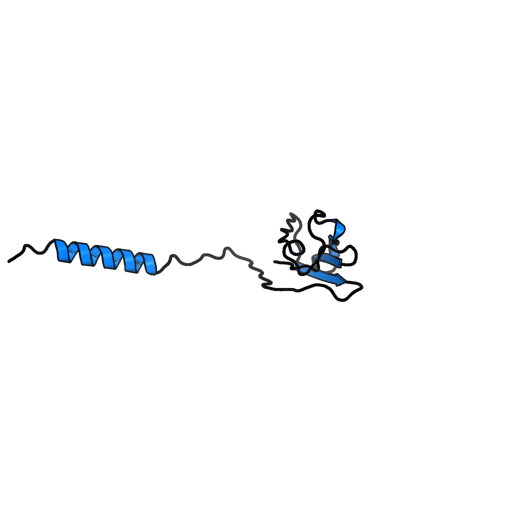ATOM 715 C CA . GLY A 1 98 ? -37.075 4.549 34.532 1.00 89.75 98 GLY A CA 1
ATOM 716 C C . GLY A 1 98 ? -37.461 4.580 36.014 1.00 89.75 98 GLY A C 1
ATOM 717 O O . GLY A 1 98 ? -38.648 4.625 36.339 1.00 89.75 98 GLY A O 1
ATOM 718 N N . PHE A 1 99 ? -36.478 4.621 36.918 1.00 88.06 99 PHE A N 1
ATOM 719 C CA . PHE A 1 99 ? -36.718 4.719 38.361 1.00 88.06 99 PHE A CA 1
ATOM 720 C C . PHE A 1 99 ? -37.200 6.103 38.808 1.00 88.06 99 PHE A C 1
ATOM 722 O O . PHE A 1 99 ? -38.037 6.188 39.708 1.00 88.06 99 PHE A O 1
ATOM 729 N N . THR A 1 100 ? -36.741 7.191 38.182 1.00 83.62 100 THR A N 1
ATOM 730 C CA . THR A 1 100 ? -37.209 8.545 38.530 1.00 83.62 100 THR A CA 1
ATOM 731 C C . THR A 1 100 ? -38.645 8.800 38.081 1.00 83.62 100 THR A C 1
ATOM 733 O O . THR A 1 100 ? -39.387 9.469 38.795 1.00 83.62 100 THR A O 1
ATOM 736 N N . ARG A 1 101 ? -39.083 8.205 36.963 1.00 77.69 101 ARG A N 1
ATOM 737 C CA . ARG A 1 101 ? -40.474 8.299 36.476 1.00 77.69 101 ARG A CA 1
ATOM 738 C C . ARG A 1 101 ? -41.481 7.456 37.264 1.00 77.69 101 ARG A C 1
ATOM 740 O O . ARG A 1 101 ? -42.680 7.662 37.114 1.00 77.69 101 ARG A O 1
ATOM 747 N N . ARG A 1 102 ? -41.018 6.508 38.085 1.00 69.62 102 ARG A N 1
ATOM 748 C CA . ARG A 1 102 ? -41.872 5.644 38.922 1.00 69.62 102 ARG A CA 1
ATOM 749 C C . ARG A 1 102 ? -42.106 6.185 40.332 1.00 69.62 102 ARG A C 1
ATOM 751 O O . ARG A 1 102 ? -42.843 5.556 41.085 1.00 69.62 102 ARG A O 1
ATOM 758 N N . LYS A 1 103 ? -41.515 7.327 40.703 1.00 61.97 103 LYS A N 1
ATOM 759 C CA . LYS A 1 103 ? -41.881 8.013 41.948 1.00 61.97 103 LYS A CA 1
ATOM 760 C C . LYS A 1 103 ? -43.260 8.666 41.762 1.00 61.97 103 LYS A C 1
ATOM 762 O O . LYS A 1 103 ? -43.360 9.564 40.926 1.00 61.97 103 LYS A O 1
ATOM 767 N N . PRO A 1 104 ? -44.313 8.239 42.486 1.00 60.41 104 PRO A N 1
ATOM 768 C CA . PRO A 1 104 ? -45.568 8.979 42.493 1.00 60.41 104 PRO A CA 1
ATOM 769 C C . PRO A 1 104 ? -45.299 10.388 43.033 1.00 60.41 104 PRO A C 1
ATOM 771 O O . PRO A 1 104 ? -44.544 10.545 43.995 1.00 60.41 104 PRO A O 1
ATOM 774 N N . ALA A 1 105 ? -45.867 11.404 42.378 1.00 63.31 105 ALA A N 1
ATOM 775 C CA . ALA A 1 105 ? -45.858 12.763 42.902 1.00 63.31 105 ALA A CA 1
ATOM 776 C C . ALA A 1 105 ? -46.528 12.740 44.285 1.00 63.31 105 ALA A C 1
ATOM 778 O O . ALA A 1 105 ? -47.655 12.256 44.405 1.00 63.31 105 ALA A O 1
ATOM 779 N N . ALA A 1 106 ? -45.781 13.163 45.306 1.00 56.34 106 ALA A N 1
ATOM 780 C CA . ALA A 1 106 ? -46.281 13.358 46.662 1.00 56.34 106 ALA A CA 1
ATOM 781 C C . ALA A 1 106 ? -47.099 14.649 46.748 1.00 56.34 106 ALA A C 1
ATOM 783 O O . ALA A 1 106 ? -46.735 15.610 46.029 1.00 56.34 106 ALA A O 1
#

Organism: NCBI:txid2954384

Foldseek 3Di:
DAWFLFQQDQQKKKFFAAVPDTPDMDGNPNDPPQADSDPDPRNTDGDDDDDPDDGDDIDMDGPDPGIDDDDDDDDDDPPPPPDDVVVVVVVVVVVVVVVVVPDPDD

InterPro domains:
  IPR013424 PEP-CTERM protein-sorting domain [PF07589] (80-102)
  IPR013424 PEP-CTERM protein-sorting domain [TIGR02595] (81-103)
  IPR061210 Npun_F0296-like domain [NF050191] (8-73)

Radius of gyration: 24.59 Å; chains: 1; bounding box: 59×34×63 Å